Protein AF-A0A3D0P8T3-F1 (afdb_monomer)

Secondary structure (DSSP, 8-state):
-HHHHHHHHHHHHHHHHHHTTSS-----TTSSSHHHHHHTSTTSEETTEEHHHHHHHHHHHHHHHHHS--

pLDDT: mean 74.44, std 7.24, range [53.06, 82.5]

Solvent-accessible surface area (backbone atoms only — not comparable to full-atom values): 4126 Å² total; per-residue (Å²): 116,64,74,61,33,54,52,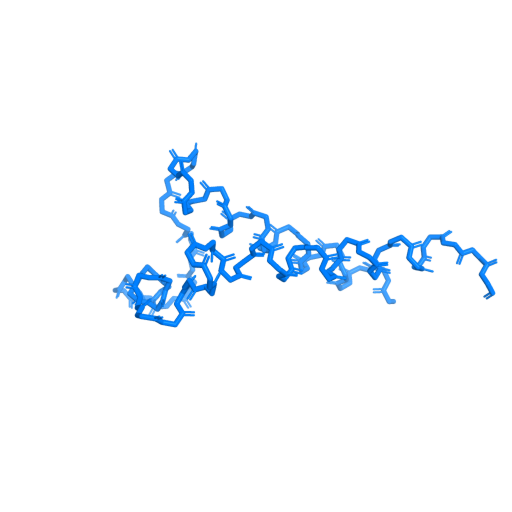51,28,51,56,25,45,51,56,36,36,36,75,71,65,77,44,75,87,78,92,62,96,64,73,84,62,48,61,60,54,51,54,70,34,88,76,24,42,54,97,90,39,57,44,35,53,58,51,25,51,52,28,48,51,51,43,53,57,66,70,47,92,124

Radius of gyration: 13.42 Å; Cα contacts (8 Å, |Δi|>4): 53; chains: 1; bounding box: 32×28×34 Å

Mean predicted aligned error: 8.36 Å

Nearest PDB structures (foldseek):
  4nv2-assembly1_A  TM=8.574E-01  e=1.640E-02  Synechococcus sp. JA-2-3B'a(2-13)
  4nv6-assembly1_A  TM=8.008E-01  e=1.994E-02  Synechococcus sp. JA-2-3B'a(2-13)
  6uve-assembly1_A  TM=2.859E-01  e=9.661E+00  Homo sapiens

Sequence (70 aa):
MGGLATIGAIDTASITLERWGVIGELACPGGADGCDKVLNSAWGTVLGQPLALFGFLAYLALVLLSLLPL

Structure (mmCIF, N/CA/C/O backbone):
data_AF-A0A3D0P8T3-F1
#
_entry.id   AF-A0A3D0P8T3-F1
#
loop_
_atom_site.group_PDB
_atom_site.id
_atom_site.type_symbol
_atom_site.label_atom_id
_atom_site.label_alt_id
_atom_site.label_comp_id
_atom_site.label_asym_id
_atom_site.label_entity_id
_atom_site.label_seq_id
_atom_site.pdbx_PDB_ins_code
_atom_site.Cartn_x
_atom_site.Cartn_y
_atom_site.Cartn_z
_atom_site.occupancy
_atom_site.B_iso_or_equiv
_atom_site.auth_seq_id
_atom_site.auth_comp_id
_atom_site.auth_asym_id
_atom_site.auth_atom_id
_atom_site.pdbx_PDB_model_num
ATOM 1 N N . MET A 1 1 ? 15.782 -5.575 -7.697 1.00 55.53 1 MET A N 1
ATOM 2 C CA . MET A 1 1 ? 14.987 -4.449 -7.157 1.00 55.53 1 MET A CA 1
ATOM 3 C C . MET A 1 1 ? 13.502 -4.574 -7.517 1.00 55.53 1 MET A C 1
ATOM 5 O O . MET A 1 1 ? 12.694 -4.515 -6.605 1.00 55.53 1 MET A O 1
ATOM 9 N N . GLY A 1 2 ? 13.125 -4.861 -8.774 1.00 60.62 2 GLY A N 1
ATOM 10 C CA . GLY A 1 2 ? 11.706 -4.990 -9.171 1.00 60.62 2 GLY A CA 1
ATOM 11 C C . GLY A 1 2 ? 10.884 -6.074 -8.447 1.00 60.62 2 GLY A C 1
ATOM 12 O O . GLY A 1 2 ? 9.751 -5.811 -8.068 1.00 60.62 2 GLY A O 1
ATOM 13 N N . GLY A 1 3 ? 11.457 -7.255 -8.169 1.00 67.44 3 GLY A N 1
ATOM 14 C CA . GLY A 1 3 ? 10.709 -8.365 -7.545 1.00 67.44 3 GLY A CA 1
ATOM 15 C C . GLY A 1 3 ? 10.203 -8.099 -6.118 1.00 67.44 3 GLY A C 1
ATOM 16 O O . GLY A 1 3 ? 9.136 -8.571 -5.745 1.00 67.44 3 GLY A O 1
ATOM 17 N N . LEU A 1 4 ? 10.927 -7.304 -5.324 1.00 72.25 4 LEU A N 1
ATOM 18 C CA . LEU A 1 4 ? 10.487 -6.911 -3.977 1.00 72.25 4 LEU A CA 1
ATOM 19 C C . LEU A 1 4 ? 9.391 -5.837 -4.042 1.00 72.25 4 LEU A C 1
ATOM 21 O O . LEU A 1 4 ? 8.454 -5.860 -3.250 1.00 72.25 4 LEU A O 1
ATO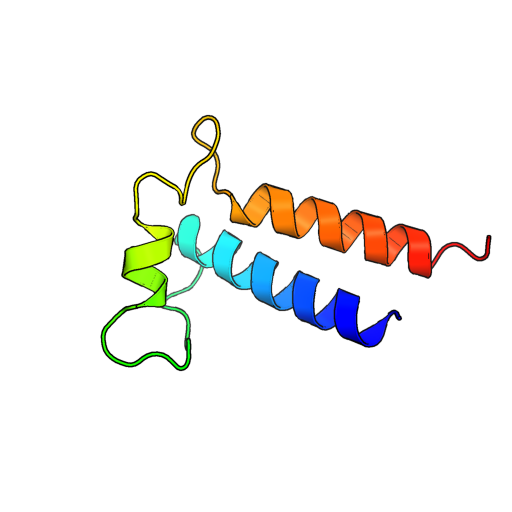M 25 N N . ALA A 1 5 ? 9.481 -4.931 -5.021 1.00 69.75 5 ALA A N 1
ATOM 26 C CA . ALA A 1 5 ? 8.500 -3.872 -5.222 1.00 69.75 5 ALA A CA 1
ATOM 27 C C . ALA A 1 5 ? 7.147 -4.423 -5.699 1.00 69.75 5 ALA A C 1
ATOM 29 O O . ALA A 1 5 ? 6.107 -3.955 -5.245 1.00 69.75 5 ALA A O 1
ATOM 30 N N . THR A 1 6 ? 7.141 -5.457 -6.548 1.00 72.19 6 THR A N 1
ATOM 31 C CA . THR A 1 6 ? 5.901 -6.129 -6.966 1.00 72.19 6 THR A CA 1
ATOM 32 C C . THR A 1 6 ? 5.228 -6.869 -5.816 1.00 72.19 6 THR A C 1
ATOM 34 O O . THR A 1 6 ? 4.012 -6.797 -5.690 1.00 72.19 6 THR A O 1
ATOM 37 N N . ILE A 1 7 ? 6.000 -7.534 -4.949 1.00 82.50 7 ILE A N 1
ATOM 38 C CA . ILE A 1 7 ? 5.449 -8.213 -3.766 1.00 82.50 7 ILE A CA 1
ATOM 39 C C . ILE A 1 7 ? 4.853 -7.180 -2.800 1.00 82.50 7 ILE A C 1
ATOM 41 O O . 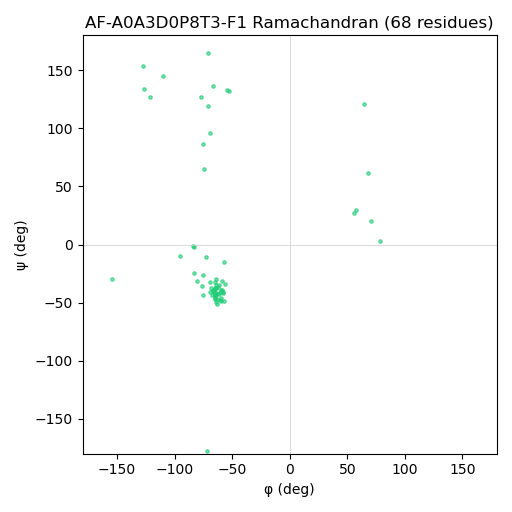ILE A 1 7 ? 3.704 -7.329 -2.399 1.00 82.50 7 ILE A O 1
ATOM 45 N N . GLY A 1 8 ? 5.575 -6.093 -2.504 1.00 76.62 8 GLY A N 1
ATOM 46 C CA . GLY A 1 8 ? 5.072 -5.014 -1.645 1.00 76.62 8 GLY A CA 1
ATOM 47 C C . GLY A 1 8 ? 3.838 -4.302 -2.211 1.00 76.62 8 GLY A C 1
ATOM 48 O O . GLY A 1 8 ? 2.920 -3.968 -1.462 1.00 76.62 8 GLY A O 1
ATOM 49 N N . ALA A 1 9 ? 3.764 -4.122 -3.534 1.00 76.44 9 ALA A N 1
ATOM 50 C CA . ALA A 1 9 ? 2.586 -3.562 -4.193 1.00 76.44 9 ALA A CA 1
ATOM 51 C C . ALA A 1 9 ? 1.358 -4.474 -4.061 1.00 76.44 9 ALA A C 1
ATOM 53 O O . ALA A 1 9 ? 0.272 -3.975 -3.778 1.00 76.44 9 ALA A O 1
ATOM 54 N N . ILE A 1 10 ? 1.527 -5.790 -4.240 1.00 80.94 10 ILE A N 1
ATOM 55 C CA . ILE A 1 10 ? 0.435 -6.764 -4.097 1.00 80.94 10 ILE A CA 1
ATOM 56 C C . ILE A 1 10 ? -0.059 -6.786 -2.653 1.00 80.94 10 ILE A C 1
ATOM 58 O O . ILE A 1 10 ? -1.254 -6.627 -2.435 1.00 80.94 10 ILE A O 1
ATOM 62 N N . ASP A 1 11 ? 0.853 -6.893 -1.688 1.00 80.44 11 ASP A N 1
ATOM 63 C CA . ASP A 1 11 ? 0.530 -6.962 -0.260 1.00 80.44 11 ASP A CA 1
ATOM 64 C C . ASP A 1 11 ? -0.279 -5.734 0.185 1.00 80.44 11 ASP A C 1
ATOM 66 O O . ASP A 1 11 ? -1.385 -5.836 0.727 1.00 80.44 11 ASP A O 1
ATOM 70 N N . THR A 1 12 ? 0.203 -4.545 -0.190 1.00 81.31 12 THR A N 1
ATOM 71 C CA . THR A 1 12 ? -0.473 -3.297 0.158 1.00 81.31 12 THR A CA 1
ATOM 72 C C . THR A 1 12 ? -1.801 -3.116 -0.589 1.00 81.31 12 THR A C 1
ATOM 74 O O . THR A 1 12 ? -2.753 -2.555 -0.037 1.00 81.31 12 THR A O 1
ATOM 77 N N . ALA A 1 13 ? -1.909 -3.611 -1.826 1.00 79.56 13 ALA A N 1
ATOM 78 C CA . ALA A 1 13 ? -3.165 -3.608 -2.574 1.00 79.56 13 ALA A CA 1
ATOM 79 C C . ALA A 1 13 ? -4.220 -4.506 -1.913 1.00 79.56 13 ALA A C 1
ATOM 81 O O . ALA A 1 13 ? -5.363 -4.073 -1.771 1.00 79.56 13 ALA A O 1
ATOM 82 N N . SER A 1 14 ? -3.846 -5.704 -1.451 1.00 77.88 14 SER A N 1
ATOM 83 C CA . SER A 1 14 ? -4.750 -6.590 -0.704 1.00 77.88 14 SER A CA 1
ATOM 84 C C . SER A 1 14 ? -5.263 -5.931 0.579 1.00 77.88 14 SER A C 1
ATOM 86 O O . SER A 1 14 ? -6.470 -5.851 0.775 1.00 77.88 14 SER A O 1
ATOM 88 N N . ILE A 1 15 ? -4.380 -5.344 1.390 1.00 78.06 15 ILE A N 1
ATOM 89 C CA . ILE A 1 15 ? -4.755 -4.615 2.617 1.00 78.06 15 ILE A CA 1
ATOM 90 C C . ILE A 1 15 ? -5.713 -3.449 2.298 1.00 78.06 15 ILE A C 1
ATOM 92 O O . ILE A 1 15 ? -6.670 -3.188 3.027 1.00 78.06 15 ILE A O 1
ATOM 96 N N . THR A 1 16 ? -5.484 -2.742 1.186 1.00 76.62 16 THR A N 1
ATOM 97 C CA . THR A 1 16 ? -6.354 -1.636 0.752 1.00 76.62 16 THR A CA 1
ATOM 98 C C . THR A 1 16 ? -7.741 -2.134 0.332 1.00 76.62 16 THR A C 1
ATOM 100 O O . THR A 1 16 ? -8.743 -1.529 0.714 1.00 76.62 16 THR A O 1
ATOM 103 N N . LEU A 1 17 ? -7.813 -3.235 -0.425 1.00 76.50 17 LEU A N 1
ATOM 104 C CA . LEU A 1 17 ? -9.079 -3.831 -0.864 1.00 76.50 17 LEU A CA 1
ATOM 105 C C . LEU A 1 17 ? -9.891 -4.396 0.307 1.00 76.50 17 LEU A C 1
ATOM 107 O O . LEU A 1 17 ? -11.113 -4.243 0.315 1.00 76.50 17 LEU A O 1
ATOM 111 N N . GLU A 1 18 ? -9.237 -5.014 1.290 1.00 77.25 18 GLU A N 1
ATOM 112 C CA . GLU A 1 18 ? -9.895 -5.504 2.507 1.00 77.25 18 GLU A CA 1
ATOM 113 C C . GLU A 1 18 ? -10.485 -4.337 3.307 1.00 77.25 18 GLU A C 1
ATOM 115 O O . GLU A 1 18 ? -11.650 -4.375 3.700 1.00 77.25 18 GLU A O 1
ATOM 120 N N . ARG A 1 19 ? -9.752 -3.221 3.441 1.00 73.75 19 ARG A N 1
ATOM 121 C CA . ARG A 1 19 ? -10.264 -2.026 4.134 1.00 73.75 19 ARG A CA 1
ATOM 122 C C . ARG A 1 19 ? -11.471 -1.387 3.444 1.00 73.75 19 ARG A C 1
ATOM 124 O O . ARG A 1 19 ? -12.288 -0.751 4.104 1.00 73.75 19 ARG A O 1
ATOM 131 N N . TRP A 1 20 ? -11.569 -1.520 2.124 1.00 73.62 20 TRP A N 1
ATOM 132 C CA . TRP A 1 20 ? -12.738 -1.097 1.347 1.00 73.62 20 TRP A CA 1
ATOM 133 C C . TRP A 1 20 ? -13.866 -2.139 1.329 1.00 73.62 20 TRP A C 1
ATOM 135 O O . TRP A 1 20 ? -14.919 -1.875 0.753 1.00 73.62 20 TRP A O 1
ATOM 145 N N . GLY A 1 21 ? -13.675 -3.300 1.962 1.00 73.62 21 GLY A N 1
ATOM 146 C CA . GLY A 1 21 ? -14.659 -4.381 2.018 1.00 73.62 21 GLY A CA 1
ATOM 147 C C . GLY A 1 21 ? -14.854 -5.105 0.684 1.00 73.62 21 GLY A C 1
ATOM 148 O O . GLY A 1 21 ? -15.892 -5.725 0.471 1.00 73.62 21 GLY A O 1
ATOM 149 N N . VAL A 1 22 ? -13.888 -5.002 -0.236 1.00 75.12 22 VAL A N 1
ATOM 150 C CA . VAL A 1 22 ? -13.950 -5.628 -1.569 1.00 75.12 22 VAL A CA 1
ATOM 151 C C . VAL A 1 22 ? -13.560 -7.106 -1.506 1.00 75.12 22 VAL A C 1
ATOM 153 O O . VAL A 1 22 ? -14.066 -7.916 -2.281 1.00 75.12 22 VAL A O 1
ATOM 156 N N . ILE A 1 23 ? -12.670 -7.463 -0.582 1.00 74.38 23 ILE A N 1
ATOM 157 C CA . ILE A 1 23 ? -12.239 -8.838 -0.313 1.00 74.38 23 ILE A CA 1
ATOM 158 C C . ILE A 1 23 ? -12.401 -9.146 1.173 1.00 74.38 23 ILE A C 1
ATOM 160 O O . ILE A 1 23 ? -12.409 -8.237 2.000 1.00 74.38 23 ILE A O 1
ATOM 164 N N . GLY A 1 24 ? -12.574 -10.432 1.481 1.00 68.94 24 GLY A N 1
ATOM 165 C CA . GLY A 1 24 ? -12.619 -10.924 2.855 1.00 68.94 24 GLY A CA 1
ATOM 166 C C . GLY A 1 24 ? -11.252 -10.893 3.541 1.00 68.94 24 GLY A C 1
ATOM 167 O O . GLY A 1 24 ? -10.261 -10.469 2.950 1.00 68.94 24 GLY A O 1
ATOM 168 N N . GLU A 1 25 ? -11.237 -11.382 4.777 1.00 66.62 25 GLU A N 1
ATOM 169 C CA . GLU A 1 25 ? -10.100 -11.332 5.700 1.00 66.62 25 GLU A CA 1
ATOM 170 C C . GLU A 1 25 ? -8.795 -11.893 5.108 1.00 66.62 25 GLU A C 1
ATOM 172 O O . GLU A 1 25 ? -8.757 -12.976 4.507 1.00 66.62 25 GLU A O 1
ATOM 177 N N . LEU A 1 26 ? -7.712 -11.134 5.268 1.00 69.94 26 LEU A N 1
ATOM 178 C CA . LEU A 1 26 ? -6.382 -11.450 4.780 1.00 69.94 26 LEU A CA 1
ATOM 179 C C . LEU A 1 26 ? -5.831 -12.671 5.511 1.00 69.94 26 LEU A C 1
ATOM 181 O O . LEU A 1 26 ? -5.823 -12.762 6.740 1.00 69.94 26 LEU A O 1
ATOM 185 N N . ALA A 1 27 ? -5.227 -13.571 4.737 1.00 67.88 27 ALA A N 1
ATOM 186 C CA . ALA A 1 27 ? -4.445 -14.686 5.255 1.00 67.88 27 ALA A CA 1
ATOM 187 C C . ALA A 1 27 ? -3.082 -14.200 5.789 1.00 67.88 27 ALA A C 1
ATOM 189 O O . ALA A 1 27 ? -2.026 -14.536 5.253 1.00 67.88 27 ALA A O 1
ATOM 190 N N . CYS A 1 28 ? -3.094 -13.384 6.842 1.00 67.06 28 CYS A N 1
ATOM 191 C CA . CYS A 1 28 ? -1.883 -12.993 7.547 1.00 67.06 28 CYS A CA 1
ATOM 192 C C . CYS A 1 28 ? -1.402 -14.136 8.461 1.00 67.06 28 CYS A C 1
ATOM 194 O O . CYS A 1 28 ? -2.160 -14.597 9.323 1.00 67.06 28 CYS A O 1
ATOM 196 N N . PRO A 1 29 ? -0.132 -14.570 8.364 1.00 61.34 29 PRO A N 1
ATOM 197 C CA . PRO A 1 29 ? 0.458 -15.473 9.342 1.00 61.34 29 PRO A CA 1
ATOM 198 C C . PRO A 1 29 ? 0.631 -14.718 10.668 1.00 61.34 29 PRO A C 1
ATOM 200 O O . PRO A 1 29 ? 1.583 -13.968 10.859 1.00 61.34 29 PRO A O 1
ATOM 203 N N . GLY A 1 30 ? -0.335 -14.877 11.571 1.00 59.97 30 GLY A N 1
ATOM 204 C CA . GLY A 1 30 ? -0.356 -14.160 12.849 1.00 59.97 30 GLY A CA 1
ATOM 205 C C . GLY A 1 30 ? -1.115 -14.868 13.963 1.00 59.97 30 GLY A C 1
ATOM 206 O O . GLY A 1 30 ? -0.712 -14.739 15.111 1.00 59.97 30 GLY A O 1
ATOM 207 N N . GLY A 1 31 ? -2.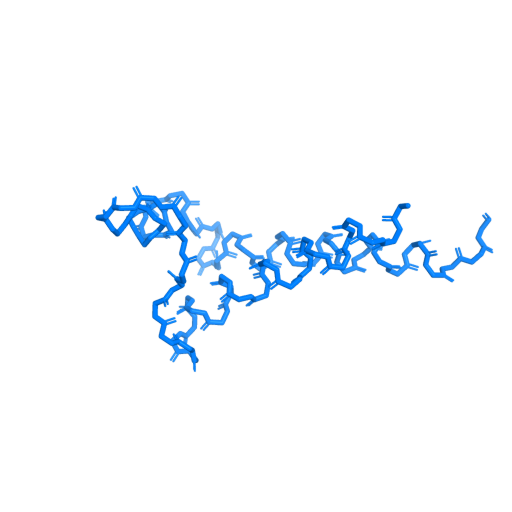138 -15.668 13.637 1.00 53.34 31 GLY A N 1
ATOM 208 C CA . GLY A 1 31 ? -2.997 -16.321 14.629 1.00 53.34 31 GLY A CA 1
ATOM 209 C C . GLY A 1 31 ? -3.801 -15.307 15.457 1.00 53.34 31 GLY A C 1
ATOM 210 O O . GLY A 1 31 ? -3.230 -14.463 16.137 1.00 53.34 31 GLY A O 1
ATOM 211 N N . ALA A 1 32 ? -5.133 -15.410 15.421 1.00 58.53 32 ALA A N 1
ATOM 212 C CA . ALA A 1 32 ? -6.080 -14.543 16.143 1.00 58.53 32 ALA A CA 1
ATOM 213 C C . ALA A 1 32 ? -6.145 -13.080 15.657 1.00 58.53 32 ALA A C 1
ATOM 215 O O . ALA A 1 32 ? -5.853 -12.154 16.416 1.00 58.53 32 ALA A O 1
ATOM 216 N N . ASP A 1 33 ? -6.539 -12.877 14.394 1.00 67.56 33 ASP A N 1
ATOM 217 C CA . ASP A 1 33 ? -6.997 -11.577 13.865 1.00 67.56 33 ASP A CA 1
ATOM 218 C C . ASP A 1 33 ? -5.991 -10.425 14.055 1.00 67.56 33 ASP A C 1
ATOM 220 O O . ASP A 1 33 ? -6.348 -9.255 14.175 1.00 67.56 33 ASP A O 1
ATOM 224 N N . GLY A 1 34 ? -4.695 -10.745 14.131 1.00 71.62 34 GLY A N 1
ATOM 225 C CA . GLY A 1 34 ? -3.648 -9.780 14.467 1.00 71.62 34 GLY A CA 1
ATOM 226 C C . GLY A 1 34 ? -3.505 -8.666 13.429 1.00 71.62 34 GLY A C 1
ATOM 227 O O . GLY A 1 34 ? -3.385 -7.500 13.805 1.00 71.62 34 GLY A O 1
ATOM 228 N N . CYS A 1 35 ? -3.570 -9.009 12.137 1.00 75.94 35 CYS A N 1
ATOM 229 C CA . CYS A 1 35 ? -3.610 -8.012 11.065 1.00 75.94 35 CYS A CA 1
ATOM 230 C C . CYS A 1 35 ? -4.873 -7.162 11.178 1.00 75.94 35 CYS A C 1
ATOM 232 O O . CYS A 1 35 ? -4.760 -5.942 11.272 1.00 75.94 35 CYS A O 1
ATOM 234 N N . ASP A 1 36 ? -6.044 -7.787 11.289 1.00 75.00 36 ASP A N 1
ATOM 235 C CA . ASP A 1 36 ? -7.322 -7.081 11.372 1.00 75.00 36 ASP A CA 1
ATOM 236 C C . ASP A 1 36 ? -7.362 -6.107 12.562 1.00 75.00 36 ASP A C 1
ATOM 238 O O . ASP A 1 36 ? -7.740 -4.943 12.429 1.00 75.00 36 ASP A O 1
ATOM 242 N N . LYS A 1 37 ? -6.832 -6.516 13.718 1.00 76.94 37 LYS A N 1
ATOM 243 C CA . LYS A 1 37 ? -6.701 -5.683 14.922 1.00 76.94 37 LYS A CA 1
ATOM 244 C C . LYS A 1 37 ? -5.752 -4.497 14.744 1.00 76.94 37 LYS A C 1
ATOM 246 O O . LYS A 1 37 ? -6.013 -3.421 15.283 1.00 76.94 37 LYS A O 1
ATOM 251 N N . VAL A 1 38 ? -4.649 -4.670 14.015 1.00 80.25 38 VAL A N 1
ATOM 252 C CA . VAL A 1 38 ? -3.687 -3.592 13.733 1.00 80.25 38 VAL A CA 1
ATOM 253 C C . VAL A 1 38 ? -4.242 -2.638 12.674 1.00 80.25 38 VAL A C 1
ATOM 255 O O . VAL A 1 38 ? -4.187 -1.422 12.873 1.00 80.25 38 VAL A O 1
ATOM 258 N N . LEU A 1 39 ? -4.844 -3.156 11.602 1.00 75.00 39 LEU A N 1
ATOM 259 C CA . LEU A 1 39 ? -5.496 -2.364 10.556 1.00 75.00 39 LEU A CA 1
ATOM 260 C C . LEU A 1 39 ? -6.707 -1.584 11.089 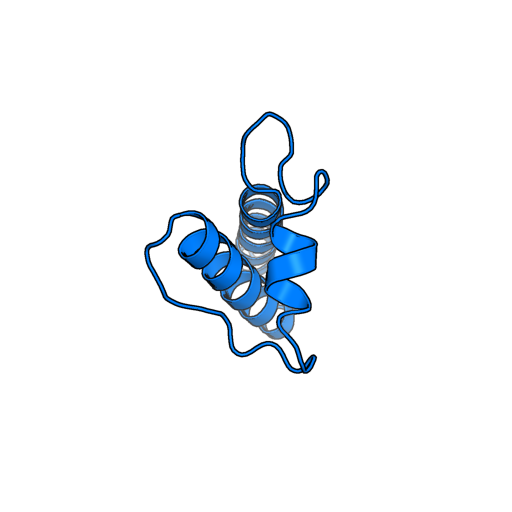1.00 75.00 39 LEU A C 1
ATOM 262 O O . LEU A 1 39 ? -6.951 -0.459 10.649 1.00 75.00 39 LEU A O 1
ATOM 266 N N . ASN A 1 40 ? -7.453 -2.150 12.042 1.00 76.81 40 ASN A N 1
ATOM 267 C CA . ASN A 1 40 ? -8.577 -1.494 12.715 1.00 76.81 40 ASN A CA 1
ATOM 268 C C . ASN A 1 40 ? -8.178 -0.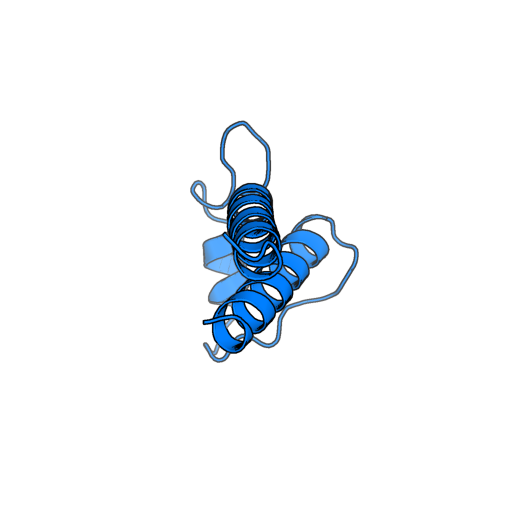598 13.889 1.00 76.81 40 ASN A C 1
ATOM 270 O O . ASN A 1 40 ? -9.036 0.053 14.484 1.00 76.81 40 ASN A O 1
ATOM 274 N N . SER A 1 41 ? -6.890 -0.511 14.214 1.00 79.88 41 SER A N 1
ATOM 275 C CA . SER A 1 41 ? -6.416 0.414 15.238 1.00 79.88 41 SER A CA 1
ATOM 276 C C . SER A 1 41 ? -6.495 1.874 14.767 1.00 79.88 41 SER A C 1
ATOM 278 O O . SER A 1 41 ? -6.570 2.163 13.571 1.00 79.88 41 SER A O 1
ATOM 280 N N . ALA A 1 42 ? -6.398 2.818 15.709 1.00 78.62 42 ALA A N 1
ATOM 281 C CA . ALA A 1 42 ? -6.373 4.260 15.426 1.00 78.62 42 ALA A CA 1
ATOM 282 C C . ALA A 1 42 ? -5.246 4.697 14.462 1.00 78.62 42 ALA A C 1
ATOM 284 O O . ALA A 1 42 ? -5.294 5.797 13.919 1.00 78.62 42 ALA A O 1
ATOM 285 N N . TRP A 1 43 ? -4.249 3.836 14.234 1.00 77.31 43 TRP A N 1
ATOM 286 C CA . TRP A 1 43 ? -3.105 4.073 13.350 1.00 77.31 43 TRP A CA 1
ATOM 287 C C . TRP A 1 43 ? -3.302 3.505 11.939 1.00 77.31 43 TRP A C 1
ATOM 289 O O . TRP A 1 43 ? -2.513 3.799 11.044 1.00 77.31 43 TRP A O 1
ATOM 299 N N . GLY A 1 44 ? -4.351 2.707 11.717 1.00 76.31 44 GLY A N 1
ATOM 300 C CA . GLY A 1 44 ? -4.662 2.130 10.408 1.00 76.31 44 GLY A CA 1
ATOM 301 C C . GLY A 1 44 ? -5.218 3.141 9.401 1.00 76.31 44 GLY A C 1
ATOM 302 O O . GLY A 1 44 ? -5.307 2.846 8.207 1.00 76.31 44 GLY A O 1
ATOM 303 N N . THR A 1 45 ? -5.568 4.347 9.858 1.00 78.69 45 THR A 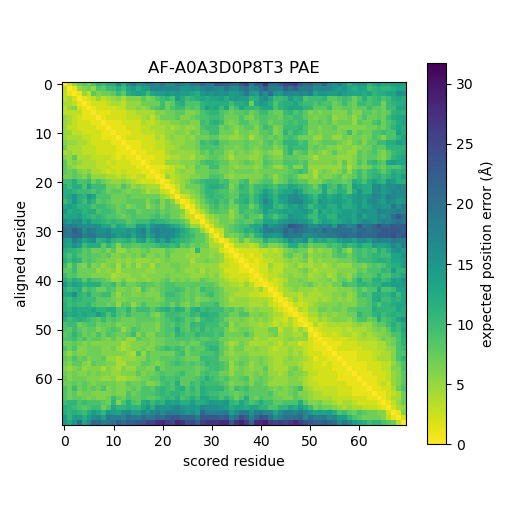N 1
ATOM 304 C CA . THR A 1 45 ? -6.069 5.437 9.015 1.00 78.69 45 THR A CA 1
ATOM 30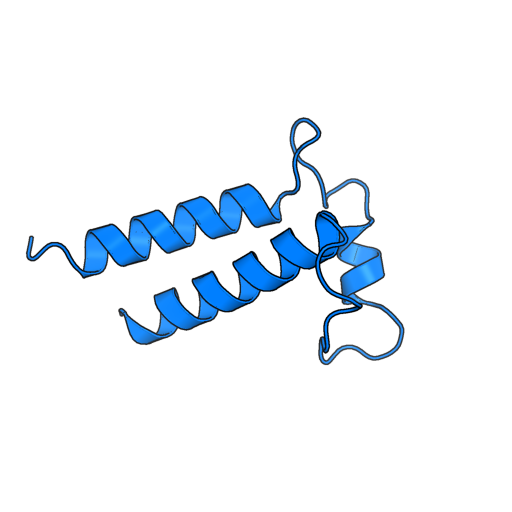5 C C . THR A 1 45 ? -5.252 6.701 9.235 1.00 78.69 45 THR A C 1
ATOM 307 O O . THR A 1 45 ? -5.040 7.109 10.375 1.00 78.69 45 THR A O 1
ATOM 310 N N . VAL A 1 46 ? -4.859 7.367 8.155 1.00 82.06 46 VAL A N 1
ATOM 311 C CA . VAL A 1 46 ? -4.243 8.696 8.189 1.00 82.06 46 VAL A CA 1
ATOM 312 C C . VAL A 1 46 ? -5.116 9.633 7.371 1.00 82.06 46 VAL A C 1
ATOM 314 O O . VAL A 1 46 ? -5.461 9.333 6.231 1.00 82.06 46 VAL A O 1
ATOM 317 N N . LEU A 1 47 ? -5.511 10.759 7.975 1.00 78.50 47 LEU A N 1
ATOM 318 C CA . LEU A 1 47 ? -6.416 11.749 7.370 1.00 78.50 47 LEU A CA 1
ATOM 319 C C . LEU A 1 47 ? -7.782 11.168 6.936 1.00 78.50 47 LEU A C 1
ATOM 321 O O . LEU A 1 47 ? -8.386 11.651 5.984 1.00 78.50 47 LEU A O 1
ATOM 325 N N . GLY A 1 48 ? -8.269 10.122 7.617 1.00 76.50 48 GLY A N 1
ATOM 326 C CA . GLY A 1 48 ? -9.526 9.438 7.274 1.00 76.50 48 GLY A CA 1
ATOM 327 C C . GLY A 1 48 ? -9.426 8.457 6.098 1.00 76.50 48 GLY A C 1
ATOM 328 O O . GLY A 1 48 ? -10.427 7.856 5.725 1.00 76.50 48 GLY A O 1
ATOM 329 N N . GLN A 1 49 ? -8.228 8.263 5.539 1.00 78.94 49 GLN A N 1
ATOM 330 C CA . GLN A 1 49 ? -7.941 7.330 4.449 1.00 78.94 49 GLN A CA 1
ATOM 331 C C . GLN A 1 49 ? -7.089 6.160 4.987 1.00 78.94 49 GLN A C 1
ATOM 333 O O . GLN A 1 49 ? -6.244 6.385 5.860 1.00 78.94 49 GLN A O 1
ATOM 338 N N . PRO A 1 50 ? -7.253 4.913 4.508 1.00 79.62 50 PRO A N 1
ATOM 339 C CA . PRO A 1 50 ? -6.382 3.802 4.897 1.00 79.62 50 PRO A CA 1
ATOM 340 C C . PRO A 1 50 ? -4.897 4.104 4.670 1.00 79.62 50 PRO A C 1
ATOM 342 O O . PRO A 1 50 ? -4.498 4.518 3.581 1.00 79.62 50 PRO A O 1
ATOM 345 N N . LEU A 1 51 ? -4.063 3.818 5.675 1.00 79.00 51 LEU A N 1
ATOM 346 C CA . LEU A 1 51 ? -2.604 3.961 5.583 1.00 79.00 51 LEU A CA 1
ATOM 347 C C . LEU A 1 51 ? -2.018 3.098 4.448 1.00 79.00 51 LEU A C 1
ATOM 349 O O . LEU A 1 51 ? -1.062 3.495 3.783 1.00 79.00 51 LEU A O 1
ATOM 353 N N . ALA A 1 52 ? -2.651 1.954 4.175 1.00 78.56 52 ALA A N 1
ATOM 354 C CA . ALA A 1 52 ? -2.312 1.065 3.068 1.00 78.56 52 ALA A CA 1
ATOM 355 C C . ALA A 1 52 ? -2.357 1.775 1.703 1.00 78.56 52 ALA A C 1
ATOM 357 O O . ALA A 1 52 ? -1.501 1.551 0.857 1.00 78.56 52 ALA A O 1
ATOM 358 N N . LEU A 1 53 ? -3.265 2.731 1.503 1.00 78.44 53 LEU A N 1
ATOM 359 C CA . LEU A 1 53 ? -3.374 3.456 0.236 1.00 78.44 53 LEU A CA 1
ATOM 360 C C . LEU A 1 53 ? -2.107 4.287 -0.049 1.00 78.44 53 LEU A C 1
ATOM 362 O O . LEU A 1 53 ? -1.618 4.330 -1.179 1.00 78.44 53 LEU A O 1
ATOM 366 N N . PHE A 1 54 ? -1.514 4.872 0.995 1.00 81.81 54 PHE A N 1
ATOM 367 C CA . PHE A 1 54 ? -0.237 5.585 0.899 1.00 81.81 54 PHE A CA 1
ATOM 368 C C . PHE A 1 54 ? 0.939 4.637 0.640 1.00 81.81 54 PHE A C 1
ATOM 370 O O . PHE A 1 54 ? 1.802 4.945 -0.182 1.00 81.81 54 PHE A O 1
ATOM 377 N N . GLY A 1 55 ? 0.959 3.472 1.296 1.00 80.50 55 GLY A N 1
ATOM 378 C CA . GLY A 1 55 ? 1.960 2.436 1.032 1.00 80.50 55 GLY A CA 1
ATOM 379 C C . GLY A 1 55 ? 1.893 1.925 -0.411 1.00 80.50 55 GLY A C 1
ATOM 380 O O . GLY A 1 55 ? 2.923 1.809 -1.071 1.00 80.50 55 GLY A O 1
ATOM 381 N N . PHE A 1 56 ? 0.685 1.710 -0.939 1.00 78.88 56 PHE A N 1
ATOM 382 C CA . PHE A 1 56 ? 0.469 1.270 -2.314 1.00 78.88 56 PHE A CA 1
ATOM 383 C C . PHE A 1 56 ? 0.980 2.312 -3.308 1.00 78.88 56 PHE A C 1
ATOM 385 O O . PHE A 1 56 ? 1.735 1.965 -4.209 1.00 78.88 56 PHE A O 1
ATOM 392 N N . LEU A 1 57 ? 0.653 3.594 -3.107 1.00 79.75 57 LEU A N 1
ATOM 393 C CA . LEU A 1 57 ? 1.171 4.694 -3.927 1.00 79.75 57 LEU A CA 1
ATOM 394 C C . LEU A 1 57 ? 2.704 4.761 -3.919 1.00 79.75 57 LEU A C 1
ATOM 396 O O . LEU A 1 57 ? 3.308 4.950 -4.974 1.00 79.75 57 LEU A O 1
ATOM 400 N N . ALA A 1 58 ? 3.337 4.571 -2.758 1.00 82.06 58 ALA A N 1
ATOM 401 C CA . ALA A 1 58 ? 4.793 4.552 -2.646 1.00 82.06 58 ALA A CA 1
ATOM 402 C C . ALA A 1 58 ? 5.414 3.368 -3.407 1.00 82.06 58 ALA A C 1
ATOM 404 O O . ALA A 1 58 ? 6.351 3.560 -4.183 1.00 82.06 58 ALA A O 1
ATOM 405 N N . TYR A 1 59 ? 4.869 2.156 -3.251 1.00 79.50 59 TYR A N 1
ATOM 406 C CA . TYR A 1 59 ? 5.332 0.984 -4.000 1.00 79.50 59 TYR A CA 1
ATOM 407 C C . TYR A 1 59 ? 5.083 1.117 -5.504 1.00 79.50 59 TYR A C 1
ATOM 409 O O . TYR A 1 59 ? 5.949 0.747 -6.292 1.00 79.50 59 TYR A O 1
ATOM 417 N N . LEU A 1 60 ? 3.957 1.696 -5.920 1.00 80.12 60 LEU A N 1
ATOM 418 C CA . LEU A 1 60 ? 3.649 1.954 -7.327 1.00 80.12 60 LEU A CA 1
ATOM 41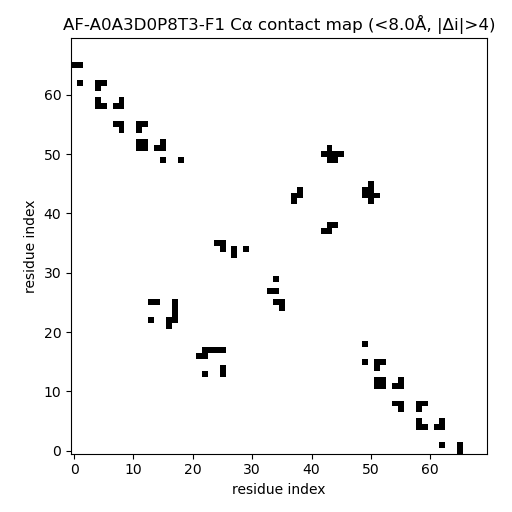9 C C . LEU A 1 60 ? 4.639 2.968 -7.921 1.00 80.12 60 LEU A C 1
ATOM 421 O O . LEU A 1 60 ? 5.186 2.735 -8.996 1.00 80.12 60 LEU A O 1
ATOM 425 N N . ALA A 1 61 ? 4.949 4.047 -7.197 1.00 82.19 61 ALA A N 1
ATOM 426 C CA . ALA A 1 61 ? 5.968 5.013 -7.604 1.00 82.19 61 ALA A CA 1
ATOM 427 C C . ALA A 1 61 ? 7.354 4.362 -7.737 1.00 82.19 61 ALA A C 1
ATOM 429 O O . ALA A 1 61 ? 8.055 4.625 -8.711 1.00 82.19 61 ALA A O 1
ATOM 430 N N . LEU A 1 62 ? 7.729 3.470 -6.813 1.00 81.62 62 LEU A N 1
ATOM 431 C CA . LEU A 1 62 ? 8.978 2.704 -6.885 1.00 81.62 62 LEU A CA 1
ATOM 432 C C . LEU A 1 62 ? 8.999 1.726 -8.066 1.00 81.62 62 LEU A C 1
ATOM 434 O O . LEU A 1 62 ? 10.025 1.609 -8.733 1.00 81.62 62 LEU A O 1
ATOM 438 N N . VAL A 1 63 ? 7.883 1.049 -8.356 1.00 77.12 63 VAL A N 1
ATOM 439 C CA . VAL A 1 63 ? 7.745 0.194 -9.544 1.00 77.12 63 VAL A CA 1
ATOM 440 C C . VAL A 1 63 ? 7.926 1.032 -10.808 1.00 77.12 63 VAL A C 1
ATOM 442 O O . VAL A 1 63 ? 8.745 0.670 -11.648 1.00 77.12 63 VAL A O 1
ATOM 445 N N . LEU A 1 64 ? 7.257 2.183 -10.919 1.00 80.06 64 LEU A N 1
ATOM 446 C CA . LEU A 1 64 ? 7.406 3.095 -12.057 1.00 80.06 64 LEU A CA 1
ATOM 447 C C . LEU A 1 64 ? 8.846 3.592 -12.211 1.00 80.06 64 LEU A C 1
ATOM 449 O O . LEU A 1 64 ? 9.385 3.533 -13.314 1.00 80.06 64 LEU A O 1
ATOM 453 N N . LEU A 1 65 ? 9.493 4.009 -11.117 1.00 80.50 65 LEU A N 1
ATOM 454 C CA . LEU A 1 65 ? 10.903 4.407 -11.136 1.00 80.50 65 LEU A CA 1
ATOM 455 C C . LEU A 1 65 ? 11.815 3.252 -11.565 1.00 80.50 65 LEU A C 1
ATOM 457 O O . LEU A 1 65 ? 12.807 3.486 -12.237 1.00 80.50 65 LEU A O 1
ATOM 461 N N . SER A 1 66 ? 11.485 2.013 -11.188 1.00 76.94 66 SER A N 1
ATOM 462 C CA . SER A 1 66 ? 12.266 0.830 -11.565 1.00 76.94 66 SER A CA 1
ATOM 463 C C . SER A 1 66 ? 12.078 0.398 -13.022 1.00 76.94 66 SER A C 1
ATOM 465 O O . SER A 1 66 ? 12.968 -0.247 -13.572 1.00 76.94 66 SER A O 1
ATOM 467 N N . LEU A 1 67 ? 10.932 0.718 -13.638 1.00 72.81 67 LEU A N 1
ATOM 468 C CA . LEU A 1 67 ? 10.680 0.474 -15.062 1.00 72.81 67 LEU A CA 1
ATOM 469 C C . LEU A 1 67 ? 11.247 1.584 -15.950 1.00 72.81 67 LEU A C 1
ATOM 471 O O . LEU A 1 67 ? 11.506 1.329 -17.126 1.00 72.81 67 LEU A O 1
ATOM 475 N N . LEU A 1 68 ? 11.430 2.796 -15.421 1.00 76.56 68 LEU A N 1
ATOM 476 C CA . LEU A 1 68 ? 12.141 3.851 -16.129 1.00 76.56 68 LEU A CA 1
ATOM 477 C C . LEU A 1 68 ? 13.638 3.500 -16.181 1.00 76.56 68 LEU A C 1
ATOM 479 O O . LEU A 1 68 ? 14.272 3.402 -15.130 1.00 76.56 68 LEU A O 1
ATOM 483 N N . PRO A 1 69 ? 14.227 3.332 -17.377 1.00 60.03 69 PRO A N 1
ATOM 484 C CA . PRO A 1 69 ? 15.667 3.214 -17.512 1.00 60.03 69 PRO A CA 1
ATOM 485 C C . PRO A 1 69 ? 16.259 4.619 -17.344 1.00 60.03 69 PRO A C 1
ATOM 487 O O . PRO A 1 69 ? 16.387 5.361 -18.317 1.00 60.03 69 PRO A O 1
ATOM 490 N N . LEU A 1 70 ? 16.521 5.014 -16.101 1.00 53.06 70 LEU A N 1
ATOM 491 C CA . LEU A 1 70 ? 17.345 6.178 -15.766 1.00 53.06 70 LEU A CA 1
ATOM 492 C C . LEU A 1 70 ? 18.800 5.741 -15.601 1.00 53.06 70 LEU A C 1
ATOM 494 O O . LEU A 1 70 ? 19.038 4.785 -14.829 1.00 53.06 70 LEU A O 1
#

Foldseek 3Di:
DLVVLVVQLVVLVVLQCVVVVNDDDDPDPDPDCPVVVVCPDPVQDDPNHGPSVVSNVVSVVVNVVVPDPD